Protein AF-A0A7K0YBD7-F1 (afdb_monomer_lite)

Secondary structure (DSSP, 8-state):
---S-TT-----------S-HHHHHHIIIIII-------------SSSHHHHHH-S---

Structure (mmCIF, N/CA/C/O backbone):
data_AF-A0A7K0YBD7-F1
#
_entry.id   AF-A0A7K0YBD7-F1
#
loop_
_atom_site.group_PDB
_atom_site.id
_atom_site.type_symbol
_atom_site.label_atom_id
_atom_site.label_alt_id
_atom_site.label_comp_id
_atom_site.label_asym_id
_atom_site.label_entity_id
_atom_site.label_seq_id
_atom_site.pdbx_PDB_ins_code
_atom_site.Cartn_x
_atom_site.Cartn_y
_atom_site.Cartn_z
_atom_site.occupancy
_atom_site.B_iso_or_equiv
_atom_site.auth_seq_id
_atom_site.auth_comp_id
_atom_site.auth_asym_id
_atom_site.auth_atom_id
_atom_site.pdbx_PDB_model_num
ATOM 1 N N . MET A 1 1 ? 7.088 9.580 34.639 1.00 65.50 1 MET A N 1
ATOM 2 C CA . MET A 1 1 ? 7.316 10.038 33.251 1.00 65.50 1 MET A CA 1
ATOM 3 C C . MET A 1 1 ? 6.562 9.105 32.325 1.00 65.50 1 MET A C 1
ATOM 5 O O . MET A 1 1 ? 6.699 7.897 32.499 1.00 65.50 1 MET A O 1
ATOM 9 N N . SER A 1 2 ? 5.734 9.615 31.409 1.00 72.50 2 SER A N 1
ATOM 10 C CA . SER A 1 2 ? 5.124 8.749 30.395 1.00 72.50 2 SER A CA 1
ATOM 11 C C . SER A 1 2 ? 6.239 8.177 29.522 1.00 72.50 2 SER A C 1
ATOM 13 O O . SER A 1 2 ? 7.031 8.933 28.963 1.00 72.50 2 SER A O 1
ATOM 15 N N . LYS A 1 3 ? 6.336 6.851 29.437 1.00 81.25 3 LYS A N 1
ATOM 16 C CA . LYS A 1 3 ? 7.223 6.193 28.476 1.00 81.25 3 LYS A CA 1
ATOM 17 C C . LYS A 1 3 ? 6.573 6.315 27.093 1.00 81.25 3 LYS A C 1
ATOM 19 O O . LYS A 1 3 ? 5.443 5.870 26.935 1.00 81.25 3 LYS A O 1
ATOM 24 N N . GLY A 1 4 ? 7.253 6.937 26.130 1.00 88.19 4 GLY A N 1
ATOM 25 C CA . GLY A 1 4 ? 6.762 7.107 24.757 1.00 88.19 4 GLY A CA 1
ATOM 26 C C . GLY A 1 4 ? 7.351 8.334 24.060 1.00 88.19 4 GLY A C 1
ATOM 27 O O . GLY A 1 4 ? 7.915 9.210 24.716 1.00 88.19 4 GLY A O 1
ATOM 28 N N . ILE A 1 5 ? 7.223 8.389 22.731 1.00 91.94 5 ILE A N 1
ATOM 29 C CA . ILE A 1 5 ? 7.577 9.574 21.938 1.00 91.94 5 ILE A CA 1
ATOM 30 C C . ILE A 1 5 ? 6.561 10.680 22.269 1.00 91.94 5 ILE A C 1
ATOM 32 O O . ILE A 1 5 ? 5.356 10.434 22.152 1.00 91.94 5 ILE A O 1
ATOM 36 N N . PRO A 1 6 ? 7.002 11.880 22.695 1.00 92.44 6 PRO A N 1
ATOM 37 C CA . PRO A 1 6 ? 6.098 13.000 22.930 1.00 92.44 6 PRO A CA 1
ATOM 38 C C . PRO A 1 6 ? 5.225 13.265 21.701 1.00 92.44 6 PRO A C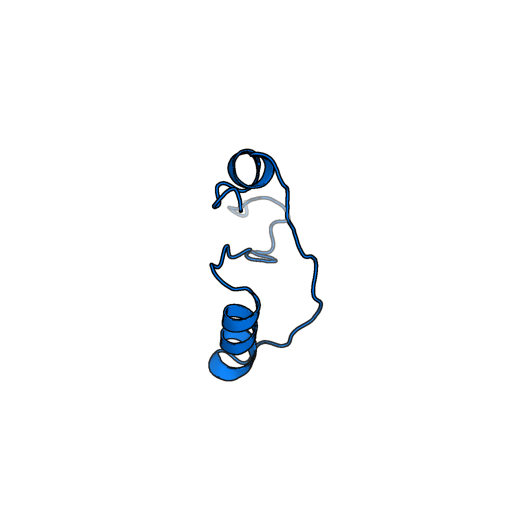 1
ATOM 40 O O . PRO A 1 6 ? 5.717 13.187 20.585 1.00 92.44 6 PRO A O 1
ATOM 43 N N . THR A 1 7 ? 3.942 13.558 21.928 1.00 92.50 7 THR A N 1
ATOM 44 C CA . THR A 1 7 ? 2.904 13.847 20.913 1.00 92.50 7 THR A CA 1
ATOM 45 C C . THR A 1 7 ? 2.518 12.722 19.943 1.00 92.50 7 THR A C 1
ATOM 47 O O . THR A 1 7 ? 1.521 12.879 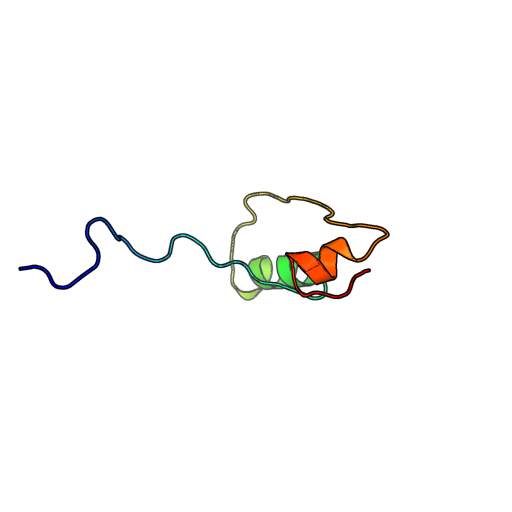19.238 1.00 92.50 7 THR A O 1
ATOM 50 N N . LEU A 1 8 ? 3.185 11.563 19.949 1.00 93.12 8 LEU A N 1
ATOM 51 C CA . LEU A 1 8 ? 2.785 10.422 19.120 1.00 93.12 8 LEU A CA 1
ATOM 52 C C . LEU A 1 8 ? 1.398 9.897 19.536 1.00 93.12 8 LEU A C 1
ATOM 54 O O . LEU A 1 8 ? 1.190 9.513 20.689 1.00 93.12 8 LEU A O 1
ATOM 58 N N . ARG A 1 9 ? 0.451 9.862 18.590 1.00 92.62 9 ARG A N 1
ATOM 59 C CA . ARG A 1 9 ? -0.916 9.349 18.815 1.00 92.62 9 ARG A CA 1
ATOM 60 C C . ARG A 1 9 ? -1.131 7.926 18.310 1.00 92.62 9 ARG A C 1
ATOM 62 O O . ARG A 1 9 ? -2.003 7.238 18.829 1.00 92.62 9 ARG A O 1
ATOM 69 N N . GLY A 1 10 ? -0.331 7.495 17.342 1.00 93.12 10 GLY A N 1
ATOM 70 C CA . GLY A 1 10 ? -0.451 6.200 16.685 1.00 93.12 10 GLY A CA 1
ATOM 71 C C . GLY A 1 10 ? -0.091 6.303 15.206 1.00 93.12 10 GLY A C 1
ATOM 72 O O . GLY A 1 10 ? 0.377 7.349 14.752 1.00 93.12 10 GLY A O 1
ATOM 73 N N . THR A 1 11 ? -0.308 5.211 14.478 1.00 95.06 11 THR A N 1
ATOM 74 C CA . THR A 1 11 ? -0.197 5.174 13.017 1.00 95.06 11 THR A CA 1
ATOM 75 C C . THR A 1 11 ? -1.392 5.882 12.398 1.00 95.06 11 THR A C 1
ATOM 77 O O . THR A 1 11 ? -2.531 5.566 12.729 1.00 95.06 11 THR A O 1
ATOM 80 N N . ASP A 1 12 ? -1.116 6.823 11.504 1.00 94.81 12 ASP A N 1
ATOM 81 C CA . ASP A 1 12 ? -2.136 7.566 10.765 1.00 94.81 12 ASP A CA 1
ATOM 82 C C . ASP A 1 12 ? -2.517 6.851 9.457 1.00 94.81 12 ASP A C 1
ATOM 84 O O . ASP A 1 12 ? -3.693 6.634 9.183 1.00 94.81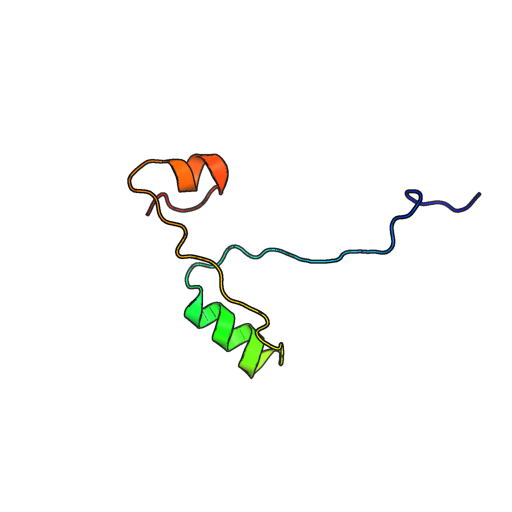 12 ASP A O 1
ATOM 88 N N . HIS A 1 13 ? -1.519 6.395 8.696 1.00 93.62 13 HIS A N 1
ATOM 89 C CA . HIS A 1 13 ? -1.711 5.698 7.427 1.00 93.62 13 HIS A CA 1
ATOM 90 C C . HIS A 1 13 ? -0.637 4.630 7.195 1.00 93.62 13 HIS A C 1
ATOM 92 O O . HIS A 1 13 ? 0.444 4.656 7.790 1.00 93.62 13 HIS A O 1
ATOM 98 N N . ILE A 1 14 ? -0.944 3.689 6.302 1.00 92.56 14 ILE A N 1
ATOM 99 C CA . ILE A 1 14 ? -0.023 2.663 5.808 1.00 92.56 14 ILE A CA 1
ATOM 100 C C . ILE A 1 14 ? -0.090 2.692 4.283 1.00 92.56 14 ILE A C 1
ATOM 102 O O . ILE A 1 14 ? -1.174 2.612 3.710 1.00 92.56 14 ILE A O 1
ATOM 106 N N . GLY A 1 15 ? 1.066 2.820 3.636 1.00 91.44 15 GLY A N 1
ATOM 107 C CA . GLY A 1 15 ? 1.188 2.682 2.188 1.00 91.44 15 GLY A CA 1
ATOM 108 C C . GLY A 1 15 ? 1.458 1.230 1.809 1.00 91.44 15 GLY A C 1
ATOM 109 O O . GLY A 1 15 ? 2.316 0.587 2.415 1.00 91.44 15 GLY A O 1
ATOM 110 N N . PHE A 1 16 ? 0.750 0.729 0.800 1.00 90.75 16 PHE A N 1
ATOM 111 C CA . PHE A 1 16 ? 0.995 -0.585 0.214 1.00 90.75 16 PHE A CA 1
ATOM 112 C C . PHE A 1 16 ? 1.498 -0.428 -1.216 1.00 90.75 16 PHE A C 1
ATOM 114 O O . PHE A 1 16 ? 0.880 0.260 -2.025 1.00 90.75 16 PHE A O 1
ATOM 121 N N . THR A 1 17 ? 2.589 -1.117 -1.531 1.00 89.25 17 THR A N 1
ATOM 122 C CA . THR A 1 17 ? 2.997 -1.356 -2.913 1.00 89.25 17 THR A CA 1
ATOM 123 C C . THR A 1 17 ? 2.271 -2.596 -3.412 1.00 89.25 17 THR A C 1
ATOM 125 O O . THR A 1 17 ? 2.398 -3.666 -2.817 1.00 89.25 17 THR A O 1
ATOM 128 N N . VAL A 1 18 ? 1.513 -2.453 -4.495 1.00 89.50 18 VAL A N 1
ATOM 129 C CA . VAL A 1 18 ? 0.696 -3.521 -5.081 1.00 89.50 18 VAL A CA 1
ATOM 130 C C . VAL A 1 18 ? 1.034 -3.693 -6.562 1.00 89.50 18 VAL A C 1
ATOM 132 O O . VAL A 1 18 ? 1.470 -2.727 -7.190 1.00 89.50 18 VAL A O 1
ATOM 135 N N . PRO A 1 19 ? 0.871 -4.901 -7.125 1.00 87.25 19 PRO A N 1
ATOM 136 C CA . PRO A 1 19 ? 1.139 -5.144 -8.542 1.00 87.25 19 PRO A CA 1
ATOM 137 C C . PRO A 1 19 ? 0.085 -4.521 -9.470 1.00 87.25 19 PRO A C 1
ATOM 139 O O . PRO A 1 19 ? 0.414 -4.185 -10.602 1.00 87.25 19 PRO A O 1
ATOM 142 N N . ASP A 1 20 ? -1.152 -4.362 -8.993 1.00 90.25 20 ASP A N 1
ATOM 143 C CA . ASP A 1 20 ? -2.288 -3.808 -9.734 1.00 90.25 20 ASP A CA 1
ATOM 144 C C . ASP A 1 20 ? -3.146 -2.968 -8.769 1.00 90.25 20 ASP A C 1
ATOM 146 O O . ASP A 1 20 ? -3.525 -3.432 -7.685 1.00 90.25 20 ASP A O 1
ATOM 150 N N . ILE A 1 21 ? -3.380 -1.697 -9.112 1.00 90.75 21 ILE A N 1
ATOM 151 C CA . ILE A 1 21 ? -4.058 -0.751 -8.216 1.00 90.75 21 ILE A CA 1
ATOM 152 C C . ILE A 1 21 ? -5.579 -0.918 -8.260 1.00 90.75 21 ILE A C 1
ATOM 154 O O . ILE A 1 21 ? -6.252 -0.707 -7.245 1.00 90.75 21 ILE A O 1
ATOM 158 N N . GLU A 1 22 ? -6.128 -1.330 -9.401 1.00 92.81 22 GLU A N 1
ATOM 159 C CA . GLU A 1 22 ? -7.542 -1.627 -9.578 1.00 92.81 22 GLU A CA 1
ATOM 160 C C . GLU A 1 22 ? -7.949 -2.873 -8.776 1.00 92.81 22 GLU A C 1
ATOM 162 O O . GLU A 1 22 ? -8.942 -2.829 -8.041 1.00 92.81 22 GLU A O 1
ATOM 167 N N . GLU A 1 23 ? -7.164 -3.953 -8.835 1.00 96.12 23 GLU A N 1
ATOM 168 C CA . GLU A 1 23 ? -7.396 -5.177 -8.057 1.00 96.12 23 GLU A CA 1
ATOM 169 C C . GLU A 1 23 ? -7.319 -4.892 -6.552 1.00 96.12 23 GLU A C 1
ATOM 171 O O . GLU A 1 23 ? -8.228 -5.253 -5.796 1.00 96.12 23 GLU A O 1
ATOM 176 N N . ALA A 1 24 ? -6.275 -4.182 -6.113 1.00 95.19 24 ALA A N 1
ATOM 177 C CA . ALA A 1 24 ? -6.115 -3.808 -4.711 1.00 95.19 24 ALA A CA 1
ATOM 178 C C . ALA A 1 24 ? -7.285 -2.944 -4.220 1.00 95.19 24 ALA A C 1
ATOM 180 O O . ALA A 1 24 ? -7.824 -3.177 -3.136 1.00 95.19 24 ALA A O 1
ATOM 181 N N . THR A 1 25 ? -7.723 -1.984 -5.037 1.00 94.75 25 THR A N 1
ATOM 182 C CA . THR A 1 25 ? -8.886 -1.142 -4.738 1.00 94.75 25 THR A CA 1
ATOM 183 C C . THR A 1 25 ? -10.137 -1.984 -4.504 1.00 94.75 25 THR A C 1
ATOM 185 O O . THR A 1 25 ? -10.831 -1.783 -3.505 1.00 94.75 25 THR A O 1
ATOM 188 N N . VAL A 1 26 ? -10.427 -2.929 -5.404 1.00 97.38 26 VAL A N 1
ATOM 189 C CA . VAL A 1 26 ? -11.591 -3.819 -5.285 1.00 97.38 26 VAL A CA 1
ATOM 190 C C . VAL A 1 26 ? -11.489 -4.665 -4.021 1.00 97.38 26 VAL A C 1
ATOM 192 O O . VAL A 1 26 ? -12.457 -4.746 -3.269 1.00 97.38 26 VAL A O 1
ATOM 195 N N . PHE A 1 27 ? -10.317 -5.235 -3.735 1.00 97.62 27 PHE A N 1
ATOM 196 C CA . PHE A 1 27 ? -10.098 -6.025 -2.526 1.00 97.62 27 PHE A CA 1
ATOM 197 C C . PHE A 1 27 ? -10.370 -5.218 -1.248 1.00 97.62 27 PHE A C 1
ATOM 199 O O . PHE A 1 27 ? -11.168 -5.633 -0.404 1.00 97.62 27 PHE A O 1
ATOM 206 N N . PHE A 1 28 ? -9.752 -4.043 -1.100 1.00 97.00 28 PHE A N 1
ATOM 207 C CA . PHE A 1 28 ? -9.934 -3.232 0.104 1.00 97.00 28 PHE A CA 1
ATOM 208 C C . PHE A 1 28 ? -11.367 -2.710 0.241 1.00 97.00 28 PHE A C 1
ATOM 210 O O . PHE A 1 28 ? -11.900 -2.691 1.349 1.00 97.00 28 PHE A O 1
ATOM 217 N N . ARG A 1 29 ? -12.023 -2.338 -0.862 1.00 97.00 29 ARG A N 1
ATOM 218 C CA . ARG A 1 29 ? -13.407 -1.856 -0.829 1.00 97.00 29 ARG A CA 1
ATOM 219 C C . ARG A 1 29 ? -14.409 -2.971 -0.542 1.00 97.00 29 ARG A C 1
ATOM 221 O O . ARG A 1 29 ? -15.188 -2.863 0.398 1.00 97.00 29 ARG A O 1
ATOM 228 N N . ASP A 1 30 ? -14.389 -4.037 -1.336 1.00 97.88 30 ASP A N 1
ATOM 229 C CA . ASP A 1 30 ? -15.477 -5.022 -1.363 1.00 97.88 30 ASP A CA 1
ATOM 230 C C . ASP A 1 30 ? -15.271 -6.168 -0.372 1.00 97.88 30 ASP A C 1
ATOM 232 O O . ASP A 1 30 ? -16.248 -6.738 0.111 1.00 97.88 30 ASP A O 1
ATOM 236 N N . ILE A 1 31 ? -14.016 -6.514 -0.061 1.00 97.88 31 ILE A N 1
ATOM 237 C CA . ILE A 1 31 ? -13.698 -7.622 0.851 1.00 97.88 31 ILE A CA 1
ATOM 238 C C . ILE A 1 31 ? -13.433 -7.109 2.263 1.00 97.88 31 ILE A C 1
ATOM 240 O O . ILE A 1 31 ? -13.985 -7.641 3.224 1.00 97.88 31 ILE A O 1
ATOM 244 N N . ILE A 1 32 ? -12.597 -6.077 2.403 1.00 97.56 32 ILE A N 1
ATOM 245 C CA . ILE A 1 32 ? -12.280 -5.499 3.719 1.00 97.56 32 ILE A CA 1
ATOM 246 C C . ILE A 1 32 ? -13.357 -4.504 4.176 1.00 97.56 32 ILE A C 1
ATOM 248 O O . ILE A 1 32 ? -13.558 -4.337 5.379 1.00 97.56 32 ILE A O 1
ATOM 252 N N . GLY A 1 33 ? -14.088 -3.882 3.246 1.00 97.56 33 GLY A N 1
ATOM 253 C CA . GLY A 1 33 ? -15.140 -2.911 3.560 1.00 97.56 33 GLY A CA 1
ATOM 254 C C . GLY A 1 33 ? -14.631 -1.478 3.737 1.00 97.56 33 GLY A C 1
ATOM 255 O O . GLY A 1 33 ? -15.277 -0.682 4.416 1.00 97.56 33 GLY A O 1
ATOM 256 N N . CYS A 1 34 ? -13.461 -1.144 3.186 1.00 97.00 34 CYS A N 1
ATOM 257 C CA . CYS A 1 34 ? -12.938 0.219 3.202 1.00 97.00 34 CYS A CA 1
ATOM 258 C C . CYS A 1 34 ? -13.709 1.137 2.241 1.00 97.00 34 CYS A C 1
ATOM 260 O O . CYS A 1 34 ? -14.239 0.708 1.218 1.00 97.00 34 CYS A O 1
ATOM 262 N N . GLU A 1 35 ? -13.703 2.436 2.532 1.00 96.38 35 GLU A N 1
ATOM 263 C CA . GLU A 1 35 ? -14.229 3.458 1.629 1.00 96.38 35 GLU A CA 1
ATOM 264 C C . GLU A 1 35 ? -13.089 4.085 0.814 1.00 96.38 35 GLU A C 1
ATOM 266 O O . GLU A 1 35 ? -12.042 4.449 1.356 1.00 96.38 35 GLU A O 1
ATOM 271 N N . MET A 1 36 ? -13.283 4.214 -0.500 1.00 92.56 36 MET A N 1
ATOM 272 C CA . MET A 1 36 ? -12.331 4.908 -1.366 1.00 92.56 36 MET A CA 1
ATOM 273 C C . MET A 1 36 ? -12.473 6.421 -1.183 1.00 92.56 36 MET A C 1
ATOM 275 O O . MET A 1 36 ? -13.488 7.000 -1.557 1.00 92.56 36 MET A O 1
ATOM 279 N N . VAL A 1 37 ? -11.429 7.062 -0.654 1.00 93.62 37 VAL A N 1
ATOM 280 C CA . VAL A 1 37 ? -11.434 8.510 -0.384 1.00 93.62 37 VAL A CA 1
ATOM 281 C C . VAL A 1 37 ? -11.001 9.323 -1.607 1.00 93.62 37 VAL A C 1
ATOM 283 O O . VAL A 1 37 ? -11.628 10.325 -1.941 1.00 93.62 37 VAL A O 1
ATOM 286 N N . TYR A 1 38 ? -9.924 8.915 -2.281 1.00 89.56 38 TYR A N 1
ATOM 287 C CA . TYR A 1 38 ? -9.428 9.552 -3.504 1.00 89.56 38 TYR A CA 1
ATOM 288 C C . TYR A 1 38 ? -8.513 8.599 -4.285 1.00 89.56 38 TYR A C 1
ATOM 290 O O . TYR A 1 38 ? -8.051 7.594 -3.748 1.00 89.56 38 TYR A O 1
ATOM 298 N N . SER A 1 39 ? -8.242 8.936 -5.548 1.00 89.00 39 SER A N 1
ATOM 299 C CA . SER A 1 39 ? -7.247 8.269 -6.394 1.00 89.00 39 SER A CA 1
ATOM 300 C C . SER A 1 39 ? -6.155 9.263 -6.792 1.00 89.00 39 SER A C 1
ATOM 302 O O . SER A 1 39 ? -6.428 10.455 -6.955 1.00 89.00 39 SER A O 1
ATOM 304 N N . LEU A 1 40 ? -4.916 8.785 -6.910 1.00 84.62 40 LEU A N 1
ATOM 305 C CA . LEU A 1 40 ? -3.741 9.588 -7.240 1.00 84.62 40 LEU A CA 1
A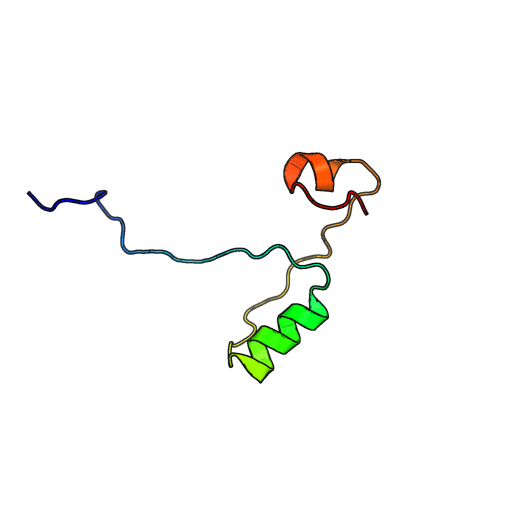TOM 306 C C . LEU A 1 40 ? -2.872 8.817 -8.242 1.00 84.62 40 LEU A C 1
ATOM 308 O O . LEU A 1 40 ? -2.472 7.691 -7.956 1.00 84.62 40 LEU A O 1
ATOM 312 N N . GLY A 1 41 ? -2.566 9.423 -9.392 1.00 78.88 41 GLY A N 1
ATOM 313 C CA . GLY A 1 41 ? -1.728 8.811 -10.429 1.00 78.88 41 GLY A CA 1
ATOM 314 C C . GLY A 1 41 ? -2.314 8.912 -11.846 1.00 78.88 41 GLY A C 1
ATOM 315 O O . GLY A 1 41 ? -3.265 9.672 -12.055 1.00 78.88 41 GLY A O 1
ATOM 316 N N . PRO A 1 42 ? -1.745 8.166 -12.818 1.00 79.69 42 PRO A N 1
ATOM 317 C CA . PRO A 1 42 ? -0.731 7.118 -12.632 1.00 79.69 42 PRO A CA 1
ATOM 318 C C . PRO A 1 42 ? 0.674 7.669 -12.335 1.00 79.69 42 PRO A C 1
ATOM 320 O O . PRO A 1 42 ? 1.074 8.704 -12.863 1.00 79.69 42 PRO A O 1
ATOM 323 N N . PHE A 1 43 ? 1.430 6.957 -11.495 1.00 81.44 43 PHE A N 1
ATOM 324 C CA . PHE A 1 43 ? 2.865 7.187 -11.312 1.00 81.44 43 PHE A CA 1
ATOM 325 C C . PHE A 1 43 ? 3.628 6.272 -12.260 1.00 81.44 43 PHE A C 1
ATOM 327 O O . PHE A 1 43 ? 3.688 5.065 -12.043 1.00 81.44 43 PHE A O 1
ATOM 334 N N . GLN A 1 44 ? 4.159 6.851 -13.330 1.00 86.19 44 GLN A N 1
ATOM 335 C CA . GLN A 1 44 ? 4.898 6.144 -14.367 1.00 86.19 44 GLN A CA 1
ATOM 336 C C . GLN A 1 44 ? 6.091 6.996 -14.792 1.00 86.19 44 GLN A C 1
ATOM 338 O O . GLN A 1 44 ? 6.004 8.225 -14.819 1.00 86.19 44 GLN A O 1
ATOM 343 N N . SER A 1 45 ? 7.194 6.333 -15.120 1.00 90.12 45 SER A N 1
ATOM 344 C CA . SER A 1 45 ? 8.369 6.959 -15.718 1.00 90.12 45 SER A CA 1
ATOM 345 C C . SER A 1 45 ? 8.955 6.030 -16.775 1.00 90.12 45 SER A C 1
ATOM 347 O O . SER A 1 45 ? 8.883 4.811 -16.640 1.00 90.12 45 SER A O 1
ATOM 349 N N . ASP A 1 46 ? 9.550 6.603 -17.819 1.00 92.06 46 ASP A N 1
ATOM 350 C CA . ASP A 1 46 ? 10.197 5.832 -18.889 1.00 92.06 46 ASP A CA 1
ATOM 351 C C . ASP A 1 46 ? 11.619 5.366 -18.513 1.00 92.06 46 ASP A C 1
ATOM 353 O O . ASP A 1 46 ? 12.193 4.487 -19.173 1.00 92.06 46 ASP A O 1
ATOM 357 N N . ASP A 1 47 ? 12.190 5.943 -17.453 1.00 93.75 47 ASP A N 1
ATOM 358 C CA . ASP A 1 47 ? 13.533 5.676 -16.935 1.00 93.75 47 ASP A CA 1
ATOM 359 C C . ASP A 1 47 ? 13.516 4.804 -15.659 1.00 93.75 47 ASP A C 1
ATOM 361 O O . ASP A 1 47 ? 12.542 4.123 -15.348 1.00 93.75 47 ASP A O 1
ATOM 365 N N . ASN A 1 48 ? 14.627 4.777 -14.920 1.00 95.06 48 ASN A N 1
ATOM 366 C CA . ASN A 1 48 ? 14.753 3.973 -13.703 1.00 95.06 48 ASN A CA 1
ATOM 367 C C . ASN A 1 48 ? 14.144 4.635 -12.457 1.00 95.06 48 ASN A C 1
ATOM 369 O O . ASN A 1 48 ? 14.290 4.087 -11.364 1.00 95.06 48 ASN A O 1
ATOM 373 N N . TRP A 1 49 ? 13.453 5.774 -12.584 1.00 94.25 49 TRP A N 1
ATOM 374 C CA . TRP A 1 49 ? 12.966 6.548 -11.441 1.00 94.25 49 TRP A CA 1
ATOM 375 C C . TRP A 1 49 ? 12.126 5.711 -10.471 1.00 94.25 49 TRP A C 1
ATOM 377 O O . TRP A 1 49 ? 12.346 5.781 -9.261 1.00 94.25 49 TRP A O 1
ATOM 387 N N . MET A 1 50 ? 11.222 4.870 -10.992 1.00 93.38 50 MET A N 1
ATOM 388 C CA . MET A 1 50 ? 10.361 4.006 -10.174 1.00 93.38 50 MET A CA 1
ATOM 389 C C . MET A 1 50 ? 11.187 3.017 -9.335 1.00 93.38 50 MET A C 1
ATOM 391 O O . MET A 1 50 ? 10.915 2.823 -8.151 1.00 93.38 50 MET A O 1
ATOM 395 N N . ALA A 1 51 ? 12.240 2.433 -9.909 1.00 93.81 51 ALA A N 1
ATOM 396 C CA . ALA A 1 51 ? 13.126 1.520 -9.191 1.00 93.81 51 ALA A CA 1
ATOM 397 C C . ALA A 1 51 ? 14.000 2.260 -8.165 1.00 93.81 51 ALA A C 1
ATOM 399 O O . ALA A 1 51 ? 14.146 1.801 -7.036 1.00 93.81 51 ALA A O 1
ATOM 400 N N . GLU A 1 52 ? 14.542 3.423 -8.528 1.00 95.50 52 GLU A N 1
ATOM 401 C CA . GLU A 1 52 ? 15.441 4.203 -7.668 1.00 95.50 52 GLU A CA 1
ATOM 402 C C . GLU A 1 52 ? 14.732 4.811 -6.451 1.00 95.50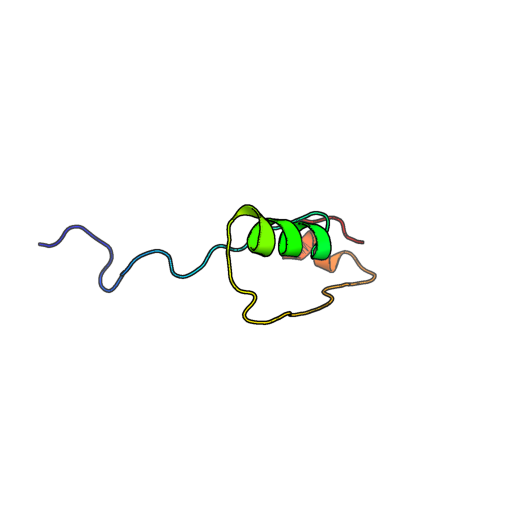 52 GLU A C 1
ATOM 404 O O . GLU A 1 52 ? 15.306 4.853 -5.363 1.00 95.50 52 GLU A O 1
ATOM 409 N N . HIS A 1 53 ? 13.486 5.263 -6.617 1.00 90.62 53 HIS A N 1
ATOM 410 C CA . HIS A 1 53 ? 12.768 6.011 -5.581 1.00 90.62 53 HIS A CA 1
ATOM 411 C C . HIS A 1 53 ? 11.726 5.173 -4.846 1.00 90.62 53 HIS A C 1
ATOM 413 O O . HIS A 1 53 ? 11.462 5.429 -3.671 1.00 90.62 53 HIS A O 1
ATOM 419 N N . LEU A 1 54 ? 11.130 4.184 -5.518 1.00 88.88 54 LEU A N 1
ATOM 420 C CA . LEU A 1 54 ? 10.043 3.376 -4.961 1.00 88.88 54 LEU A CA 1
ATOM 421 C C . LEU A 1 54 ? 10.416 1.894 -4.810 1.00 88.88 54 LEU A C 1
ATOM 423 O O . LEU A 1 54 ? 9.656 1.150 -4.193 1.00 88.88 54 LEU A O 1
ATOM 427 N N . ASN A 1 55 ? 11.579 1.464 -5.322 1.00 89.38 55 ASN A N 1
ATOM 428 C CA . ASN A 1 55 ? 12.045 0.072 -5.291 1.00 89.38 55 ASN A CA 1
ATOM 429 C C . ASN A 1 55 ? 11.012 -0.919 -5.867 1.00 89.38 55 ASN A C 1
ATOM 431 O O . ASN A 1 55 ? 10.767 -1.993 -5.313 1.00 89.38 55 ASN A O 1
ATOM 435 N N . VAL A 1 56 ? 10.389 -0.533 -6.984 1.00 87.56 56 VAL A N 1
ATOM 436 C CA . VAL A 1 56 ? 9.450 -1.356 -7.764 1.00 87.56 56 VAL A CA 1
ATOM 437 C C . VAL A 1 56 ? 9.989 -1.612 -9.171 1.00 87.56 56 VAL A C 1
ATOM 439 O O . 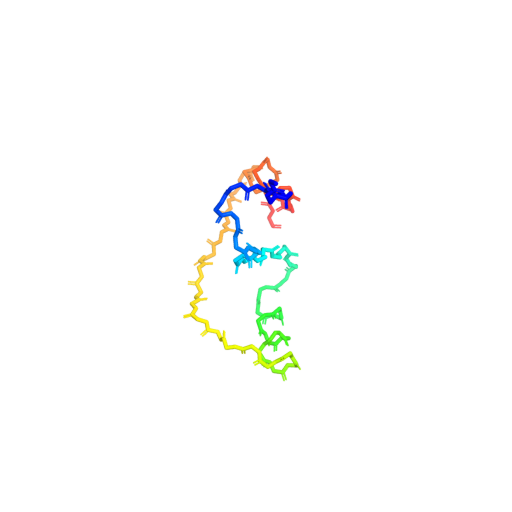VAL A 1 56 ? 11.069 -1.137 -9.524 1.00 87.56 56 VAL A O 1
ATOM 442 N N . ASN A 1 57 ? 9.252 -2.379 -9.981 1.00 88.06 57 ASN A N 1
ATOM 443 C CA . ASN A 1 57 ? 9.581 -2.535 -11.397 1.00 88.06 57 ASN A CA 1
ATOM 444 C C . ASN A 1 57 ? 9.686 -1.143 -12.058 1.00 88.06 57 ASN A C 1
ATOM 446 O O . ASN A 1 57 ? 8.798 -0.319 -11.834 1.00 88.06 57 ASN A O 1
ATOM 450 N N . PRO A 1 58 ? 10.743 -0.852 -12.844 1.00 89.31 58 PRO A N 1
ATOM 451 C CA . PRO A 1 58 ? 10.845 0.413 -13.563 1.00 89.31 58 PRO A CA 1
ATOM 452 C C . PRO A 1 58 ? 9.651 0.713 -14.486 1.00 89.31 58 PRO A C 1
ATOM 454 O O . PRO A 1 58 ? 9.457 1.882 -14.804 1.00 89.31 58 PRO A O 1
ATOM 457 N N . ARG A 1 59 ? 8.880 -0.297 -14.928 1.00 82.12 59 ARG A N 1
ATOM 458 C CA . ARG A 1 59 ? 7.725 -0.154 -15.835 1.00 82.12 59 ARG A CA 1
ATOM 459 C C . ARG A 1 59 ? 6.589 -1.114 -15.496 1.00 82.12 59 ARG A C 1
ATOM 461 O O . ARG A 1 59 ? 6.888 -2.305 -15.244 1.00 82.12 59 ARG A O 1
#

Foldseek 3Di:
DDPDDPPDPDDPDDDDDDPDPVVVVCCCCVVVNDDDPDDDDDDADPDCCCCVPVVDDND

Sequence (59 aa):
MSKGIPTLRGTDHIGFTVPDIEEATVFFRDIIGCEMVYSLGPFQSDDNWMAEHLNVNPR

pLDDT: mean 90.85, std 6.19, range [65.5, 97.88]

Radius of gyration: 16.54 Å; chains: 1; bounding box: 31×22×52 Å